Protein AF-O97573-F1 (afdb_monomer_lite)

Foldseek 3Di:
DPCWAWFADQQQDTDTHNDDDQRRDWDWDQDPVRDIWTWRPPHDDPPHTFTFAAAPVRHTDRRNPDHPPDPRD

InterPro domains:
  IPR002209 Fibroblast growth factor family [PF00167] (1-72)
  IPR002209 Fibroblast growth factor family [PR00263] (5-17)
  IPR002209 Fibroblast growth factor family [PR00263] (21-40)
  IPR002209 Fibroblast growth factor family [PS00247] (12-35)
  IPR002209 Fibroblast growth factor family [PTHR11486] (1-72)
  IPR002209 Fibroblast growth factor family [SM00442] (1-73)
  IPR008996 Cytokine IL1/FGF [SSF50353] (2-72)

Sequence (73 aa):
ESEYYLAMNKEGKLYAKKECNEDCNFKELILENHYNTYASAKWTHSGGEMFVALNQKGVPVRGKKTKKEQKTA

Secondary structure (DSSP, 8-state):
---PEEEE-TT--EEEESS--GGG-EEEEE-TTS-EEEEEEEEEETTEEEE--B-TTSPBPPGGG--TT----

Radius of gyration: 12.02 Å; chains: 1; bounding box: 23×31×32 Å

Structure (mmCIF, N/CA/C/O backbone):
data_AF-O97573-F1
#
_entry.id   AF-O97573-F1
#
loop_
_atom_site.group_PDB
_atom_site.id
_atom_site.type_symbol
_atom_site.label_atom_id
_atom_site.label_alt_id
_atom_site.label_comp_id
_atom_site.label_asym_id
_atom_site.label_entity_id
_atom_site.label_seq_id
_atom_site.pdbx_PDB_ins_code
_atom_site.Cartn_x
_atom_site.Cartn_y
_atom_site.Cartn_z
_atom_site.occupancy
_atom_site.B_iso_or_equiv
_atom_site.auth_seq_id
_atom_site.auth_comp_id
_atom_site.auth_asym_id
_atom_site.auth_atom_id
_atom_site.pdbx_PDB_model_num
ATOM 1 N N . GLU A 1 1 ? 6.189 -17.793 -9.683 1.00 74.50 1 GLU A N 1
ATOM 2 C CA . GLU A 1 1 ? 6.016 -16.443 -9.100 1.00 74.50 1 GLU A CA 1
ATOM 3 C C . GLU A 1 1 ? 6.009 -15.407 -10.224 1.00 74.50 1 GLU A C 1
ATOM 5 O O . GLU A 1 1 ? 6.416 -15.771 -11.319 1.00 74.50 1 GLU A O 1
ATOM 10 N N . SER A 1 2 ? 5.460 -14.200 -10.025 1.00 88.62 2 SER A N 1
ATOM 11 C CA . SER A 1 2 ? 5.125 -13.290 -11.145 1.00 88.62 2 SER A CA 1
ATOM 12 C C . SER A 1 2 ? 6.163 -12.201 -11.465 1.00 88.62 2 SER A C 1
ATOM 14 O O . SER A 1 2 ? 6.079 -11.622 -12.541 1.00 88.62 2 SER A O 1
ATOM 16 N N . GLU A 1 3 ? 7.126 -11.931 -10.575 1.00 94.50 3 GLU A N 1
ATOM 17 C CA . GLU A 1 3 ? 8.134 -10.853 -10.719 1.00 94.50 3 GLU A CA 1
ATOM 18 C C . GLU A 1 3 ? 7.548 -9.427 -10.827 1.00 94.50 3 GLU A C 1
ATOM 20 O O . GLU A 1 3 ? 8.162 -8.524 -11.390 1.00 94.50 3 GLU A O 1
ATOM 25 N N . TYR A 1 4 ? 6.351 -9.200 -10.273 1.00 97.25 4 TYR A N 1
ATOM 26 C CA . TYR A 1 4 ? 5.739 -7.871 -10.201 1.00 97.25 4 TYR A CA 1
ATOM 27 C C . TYR A 1 4 ? 5.846 -7.265 -8.801 1.00 97.25 4 TYR A C 1
ATOM 29 O O . TYR A 1 4 ? 5.628 -7.932 -7.791 1.00 97.25 4 TYR A O 1
ATOM 37 N N . TYR A 1 5 ? 6.048 -5.954 -8.761 1.00 98.00 5 TYR A N 1
ATOM 38 C CA . TYR A 1 5 ? 5.857 -5.128 -7.579 1.00 98.00 5 TYR A CA 1
ATOM 39 C C . TYR A 1 5 ? 4.365 -4.859 -7.349 1.00 98.00 5 TYR A C 1
ATOM 41 O O . TYR A 1 5 ? 3.615 -4.574 -8.290 1.00 98.00 5 TYR A O 1
ATOM 49 N N . LEU A 1 6 ? 3.938 -4.887 -6.087 1.00 98.12 6 LEU A N 1
ATOM 50 C CA . LEU A 1 6 ? 2.657 -4.320 -5.673 1.00 98.12 6 LEU 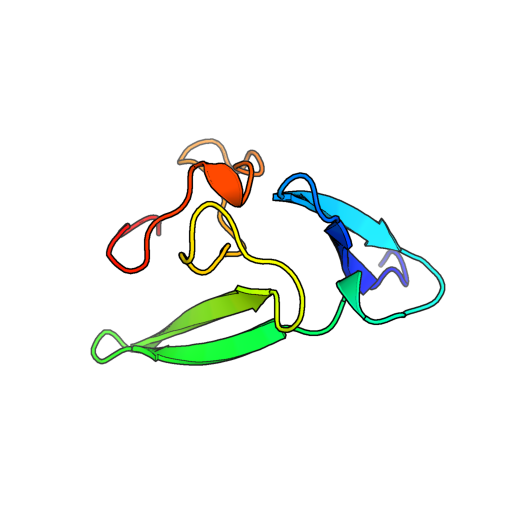A CA 1
ATOM 51 C C . LEU A 1 6 ? 2.731 -2.797 -5.795 1.00 98.12 6 LEU A C 1
ATOM 53 O O . LEU A 1 6 ? 3.653 -2.197 -5.261 1.00 98.12 6 LEU A O 1
ATOM 57 N N . ALA A 1 7 ? 1.764 -2.168 -6.456 1.00 98.56 7 ALA A N 1
ATOM 58 C CA . ALA A 1 7 ? 1.724 -0.723 -6.641 1.00 98.56 7 ALA A CA 1
ATOM 59 C C . ALA A 1 7 ? 0.313 -0.164 -6.411 1.00 98.56 7 ALA A C 1
ATOM 61 O O . ALA A 1 7 ? -0.688 -0.850 -6.629 1.00 98.56 7 ALA A O 1
ATOM 62 N N . MET A 1 8 ? 0.224 1.098 -5.992 1.00 98.62 8 MET A N 1
ATOM 63 C CA . MET A 1 8 ? -1.025 1.843 -5.854 1.00 98.62 8 MET A CA 1
ATOM 64 C C . MET A 1 8 ? -0.951 3.141 -6.652 1.00 98.62 8 MET A C 1
ATOM 66 O O . MET A 1 8 ? -0.047 3.944 -6.450 1.00 98.62 8 MET A O 1
ATOM 70 N N . ASN A 1 9 ? -1.923 3.377 -7.532 1.00 98.06 9 ASN A N 1
ATOM 71 C CA . ASN A 1 9 ? -1.986 4.630 -8.286 1.00 98.06 9 ASN A CA 1
ATOM 72 C C . ASN A 1 9 ? -2.691 5.750 -7.488 1.00 98.06 9 ASN A C 1
ATOM 74 O O . ASN A 1 9 ? -3.320 5.509 -6.456 1.00 98.06 9 ASN A O 1
ATOM 78 N N . LYS A 1 10 ? -2.688 6.979 -8.023 1.00 97.69 10 LYS A N 1
ATOM 79 C CA . LYS A 1 10 ? -3.380 8.154 -7.443 1.00 97.69 10 LYS A CA 1
ATOM 80 C C . LYS A 1 10 ? -4.886 7.953 -7.199 1.00 97.69 10 LYS A C 1
ATOM 82 O O . LYS A 1 10 ? -5.497 8.652 -6.388 1.00 97.69 10 LYS A O 1
ATOM 87 N N . GLU A 1 11 ? -5.527 7.016 -7.896 1.00 97.50 11 GLU A N 1
ATOM 88 C CA . GLU A 1 11 ? -6.939 6.689 -7.675 1.00 97.50 11 GLU A CA 1
ATOM 89 C C . GLU A 1 11 ? -7.170 5.739 -6.492 1.00 97.50 11 GLU A C 1
ATOM 91 O O . GLU A 1 11 ? -8.322 5.493 -6.121 1.00 97.50 11 GLU A O 1
ATOM 96 N N . GLY A 1 12 ? -6.094 5.230 -5.891 1.00 97.75 12 GLY A N 1
ATOM 97 C CA . GLY A 1 12 ? -6.122 4.218 -4.847 1.00 97.75 12 GLY A CA 1
ATOM 98 C C . GLY A 1 12 ? -6.345 2.806 -5.390 1.00 97.75 12 GLY A C 1
ATOM 99 O O . GLY A 1 12 ? -6.750 1.930 -4.635 1.00 97.75 12 GLY A O 1
ATOM 100 N N . LYS A 1 13 ? -6.161 2.553 -6.691 1.00 98.31 13 LYS A N 1
ATOM 101 C CA . LYS A 1 13 ? -6.273 1.200 -7.253 1.00 98.31 13 LYS A CA 1
ATOM 102 C C . LYS A 1 13 ? -4.954 0.455 -7.048 1.00 98.31 13 LYS A C 1
ATOM 104 O O . LYS A 1 13 ? -3.916 0.946 -7.487 1.00 98.31 13 LYS A O 1
ATOM 109 N N . LEU A 1 14 ? -5.022 -0.728 -6.438 1.00 98.44 14 LEU A N 1
ATOM 110 C CA . LEU A 1 14 ? -3.900 -1.666 -6.380 1.00 98.44 14 LEU A CA 1
ATOM 111 C C . LEU A 1 14 ? -3.720 -2.370 -7.727 1.00 98.44 14 LEU A C 1
ATOM 113 O O . LEU A 1 14 ? -4.702 -2.751 -8.373 1.00 98.44 14 LEU A O 1
ATOM 117 N N . TYR A 1 15 ? -2.473 -2.527 -8.150 1.00 98.12 15 TYR A N 1
ATOM 118 C CA . TYR A 1 15 ? -2.115 -3.191 -9.395 1.00 98.12 15 TYR A CA 1
ATOM 119 C C . TYR A 1 15 ? -0.699 -3.775 -9.327 1.00 98.12 15 TYR A C 1
ATOM 121 O O . TYR A 1 15 ? 0.099 -3.408 -8.467 1.00 98.12 15 TYR A O 1
ATOM 129 N N . ALA A 1 16 ? -0.407 -4.697 -10.239 1.00 97.62 16 ALA A N 1
ATOM 130 C CA . ALA A 1 16 ? 0.912 -5.292 -10.405 1.00 97.62 16 ALA A CA 1
ATOM 131 C C . ALA A 1 16 ? 1.741 -4.458 -11.394 1.00 97.62 16 ALA A C 1
ATOM 133 O O . ALA A 1 16 ? 1.242 -4.093 -12.463 1.00 97.62 16 ALA A O 1
ATOM 134 N N . LYS A 1 17 ? 3.005 -4.176 -11.066 1.00 97.06 17 LYS A N 1
ATOM 135 C CA . LYS A 1 17 ? 3.911 -3.373 -11.900 1.00 97.06 17 LYS A CA 1
ATOM 136 C C . LYS A 1 17 ? 5.263 -4.060 -12.116 1.00 97.06 17 LYS A C 1
ATOM 138 O O . LYS A 1 17 ? 5.825 -4.566 -11.158 1.00 97.06 17 LYS A O 1
ATOM 143 N N . LYS A 1 18 ? 5.782 -4.082 -13.352 1.00 96.69 18 LYS A N 1
ATOM 144 C CA . LYS A 1 18 ? 7.091 -4.702 -13.658 1.00 96.69 18 LYS A CA 1
ATOM 145 C C . LYS A 1 18 ? 8.277 -3.852 -13.209 1.00 96.69 18 LYS A C 1
ATOM 147 O O . LYS A 1 18 ? 9.210 -4.366 -12.618 1.00 96.69 18 LYS A O 1
ATOM 152 N N . GLU A 1 19 ? 8.226 -2.552 -13.476 1.00 97.00 19 GLU A N 1
ATOM 153 C CA . GLU A 1 19 ? 9.290 -1.609 -13.125 1.00 97.00 19 GLU A CA 1
ATOM 154 C C . GLU A 1 19 ? 8.781 -0.658 -12.054 1.00 97.00 19 GLU A C 1
ATOM 156 O O . GLU A 1 19 ? 7.763 0.017 -12.247 1.00 97.00 19 GLU A O 1
ATOM 161 N N . CYS A 1 20 ? 9.451 -0.627 -10.905 1.00 95.69 20 CYS A N 1
ATOM 162 C CA . CYS A 1 20 ? 8.947 0.145 -9.785 1.00 95.69 20 CYS A CA 1
ATOM 163 C C . CYS A 1 20 ? 9.152 1.660 -9.962 1.00 95.69 20 CYS A C 1
ATOM 165 O O . CYS A 1 20 ? 10.151 2.122 -10.505 1.00 95.69 20 CYS A O 1
ATOM 167 N N . ASN A 1 21 ? 8.183 2.438 -9.481 1.00 95.38 21 ASN A N 1
ATOM 168 C CA . ASN A 1 21 ? 8.263 3.885 -9.313 1.00 95.38 21 ASN A CA 1
ATOM 169 C C . ASN A 1 21 ? 7.613 4.276 -7.970 1.00 95.38 21 ASN A C 1
ATOM 171 O O . ASN A 1 21 ? 7.368 3.426 -7.119 1.00 95.38 21 ASN A O 1
ATOM 175 N N . GLU A 1 22 ? 7.270 5.548 -7.777 1.00 97.56 22 GLU A N 1
ATOM 176 C CA . GLU A 1 22 ? 6.688 6.017 -6.511 1.00 97.56 22 GLU A CA 1
ATOM 177 C C . GLU A 1 22 ? 5.364 5.327 -6.121 1.00 97.56 22 GLU A C 1
ATOM 179 O O . GLU A 1 22 ? 4.996 5.359 -4.949 1.00 97.56 22 G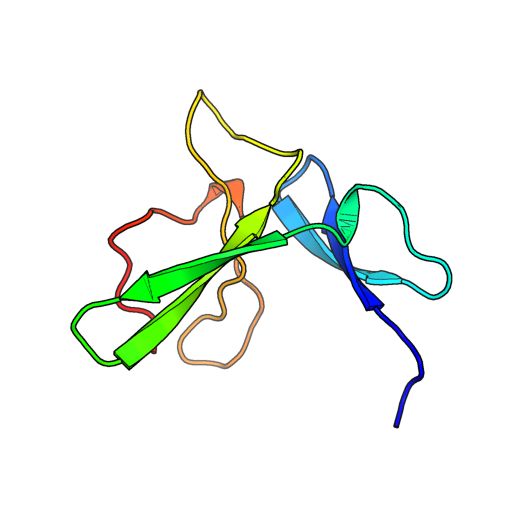LU A O 1
ATOM 184 N N . ASP A 1 23 ? 4.659 4.681 -7.059 1.00 98.31 23 ASP A N 1
ATOM 185 C CA . ASP A 1 23 ? 3.424 3.941 -6.769 1.00 98.31 23 ASP A CA 1
ATOM 186 C C . ASP A 1 23 ? 3.667 2.676 -5.932 1.00 98.31 23 ASP A C 1
ATOM 188 O O . ASP A 1 23 ? 2.736 2.209 -5.279 1.00 98.31 23 ASP A O 1
ATOM 192 N N . CYS A 1 24 ? 4.874 2.099 -5.956 1.00 98.31 24 CYS A N 1
ATOM 193 C CA . CYS A 1 24 ? 5.213 0.906 -5.164 1.00 98.31 24 CYS A CA 1
ATOM 194 C C . CYS A 1 24 ? 5.895 1.230 -3.831 1.00 98.31 24 CYS A C 1
ATOM 196 O O . CYS A 1 24 ? 6.213 0.321 -3.068 1.00 98.31 24 CYS A O 1
ATOM 198 N N . ASN A 1 25 ? 6.064 2.514 -3.510 1.00 98.25 25 ASN A N 1
ATOM 199 C CA . ASN A 1 25 ? 6.579 2.918 -2.212 1.00 98.25 25 ASN A CA 1
ATOM 200 C C . ASN A 1 25 ? 5.441 2.946 -1.188 1.00 98.25 25 ASN A C 1
ATOM 202 O O . ASN A 1 25 ? 4.488 3.725 -1.317 1.00 98.25 25 ASN A O 1
ATOM 206 N N . PHE A 1 26 ? 5.579 2.140 -0.136 1.00 98.31 26 PHE A N 1
ATOM 207 C CA . PHE A 1 26 ? 4.648 2.103 0.987 1.00 98.31 26 PHE A CA 1
ATOM 208 C C . PHE A 1 26 ? 5.354 2.415 2.306 1.00 98.31 26 PHE A C 1
ATOM 210 O O . PHE A 1 26 ? 6.503 2.033 2.514 1.00 98.31 26 PHE A O 1
ATOM 217 N N . LYS A 1 27 ? 4.650 3.104 3.203 1.00 97.44 27 LYS A N 1
ATOM 218 C CA . LYS A 1 27 ? 5.041 3.267 4.602 1.00 97.44 27 LYS A CA 1
ATOM 219 C C . LYS A 1 27 ? 4.504 2.079 5.384 1.00 97.44 27 LYS A C 1
ATOM 221 O O . LYS A 1 27 ? 3.288 1.888 5.427 1.00 97.44 27 LYS A O 1
ATOM 226 N N . GLU A 1 28 ? 5.406 1.311 5.977 1.00 96.38 28 GLU A N 1
ATOM 227 C CA . GLU A 1 28 ? 5.060 0.226 6.886 1.00 96.38 28 GLU A CA 1
ATOM 228 C C . GLU A 1 28 ? 4.916 0.759 8.315 1.00 96.38 28 GLU A C 1
ATOM 230 O O . GLU A 1 28 ? 5.755 1.525 8.792 1.00 96.38 28 GLU A O 1
ATOM 235 N N . LEU A 1 29 ? 3.851 0.347 9.000 1.00 94.38 29 LEU A N 1
ATOM 236 C CA . LEU A 1 29 ? 3.680 0.568 10.432 1.00 94.38 29 LEU A CA 1
ATOM 237 C C . LEU A 1 29 ? 3.243 -0.736 11.095 1.00 94.38 29 LEU A C 1
ATOM 239 O O . LEU A 1 29 ? 2.214 -1.301 10.718 1.00 94.38 29 LEU A O 1
ATOM 243 N N . ILE A 1 30 ? 4.009 -1.160 12.100 1.00 93.50 30 ILE A N 1
ATOM 244 C CA . ILE A 1 30 ? 3.681 -2.284 12.978 1.00 93.50 30 ILE A CA 1
ATOM 245 C C . ILE A 1 30 ? 2.692 -1.781 14.031 1.00 93.50 30 ILE A C 1
ATOM 247 O O . ILE A 1 30 ? 2.965 -0.815 14.745 1.00 93.50 30 ILE A O 1
ATOM 251 N N . LEU A 1 31 ? 1.531 -2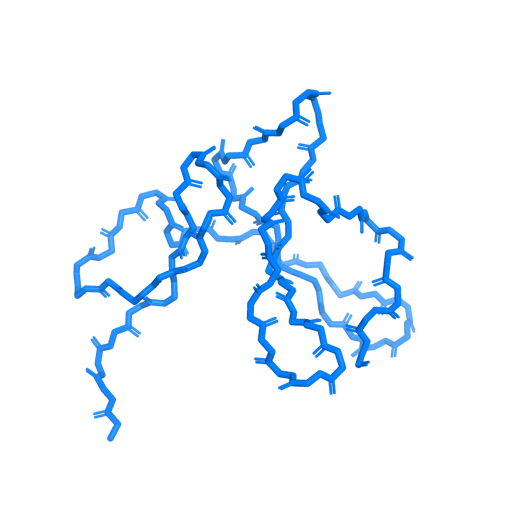.419 14.106 1.00 89.81 31 LEU A N 1
ATOM 252 C CA . LEU A 1 31 ? 0.492 -2.116 15.082 1.00 89.81 31 LEU A CA 1
ATOM 253 C C . LEU A 1 31 ? 0.701 -2.911 16.376 1.00 89.81 31 LEU A C 1
ATOM 255 O O . LEU A 1 31 ? 1.344 -3.958 16.393 1.00 89.81 31 LEU A O 1
ATOM 259 N N . GLU A 1 32 ? 0.071 -2.460 17.461 1.00 90.50 32 GLU A N 1
ATOM 260 C CA . GLU A 1 32 ? 0.127 -3.119 18.778 1.00 90.50 32 GLU A CA 1
ATOM 261 C C . GLU A 1 32 ? -0.396 -4.566 18.760 1.00 90.50 32 GLU A C 1
ATOM 263 O O . GLU A 1 32 ? 0.022 -5.404 19.556 1.00 90.50 32 GLU A O 1
ATOM 268 N N . ASN A 1 33 ? -1.294 -4.892 17.825 1.00 89.31 33 ASN A N 1
ATOM 269 C CA . ASN A 1 33 ? -1.800 -6.251 17.633 1.00 89.31 33 ASN A CA 1
ATOM 270 C C . ASN A 1 33 ? -0.859 -7.139 16.795 1.00 89.31 33 ASN A C 1
ATOM 272 O O . ASN A 1 33 ? -1.260 -8.243 16.439 1.00 89.31 33 ASN A O 1
ATOM 276 N N . HIS A 1 34 ? 0.361 -6.677 16.502 1.00 90.81 34 HIS A N 1
ATOM 277 C CA . HIS A 1 34 ? 1.383 -7.362 15.704 1.00 90.81 34 HIS A CA 1
ATOM 278 C C . HIS A 1 34 ? 1.022 -7.544 14.218 1.00 90.81 34 HIS A C 1
ATOM 280 O O . HIS A 1 34 ? 1.632 -8.359 13.529 1.00 90.81 34 HIS A O 1
ATOM 286 N N . TYR A 1 35 ? 0.050 -6.781 13.709 1.00 90.88 35 TYR A N 1
ATOM 287 C CA . TYR A 1 35 ? -0.219 -6.681 12.272 1.00 90.88 35 TYR A CA 1
ATOM 288 C C . TYR A 1 35 ? 0.484 -5.465 11.676 1.00 90.88 35 TYR A C 1
ATOM 290 O O . TYR A 1 35 ? 0.640 -4.441 12.340 1.00 90.88 35 TYR A O 1
ATOM 298 N N . ASN A 1 36 ? 0.825 -5.551 10.392 1.00 93.50 36 ASN A N 1
ATOM 299 C CA . ASN A 1 36 ? 1.408 -4.436 9.657 1.00 93.50 36 ASN A CA 1
ATOM 300 C C . ASN A 1 36 ? 0.343 -3.722 8.828 1.00 93.50 36 ASN A C 1
ATOM 302 O O . ASN A 1 36 ? -0.594 -4.330 8.309 1.00 93.50 36 ASN A O 1
ATOM 306 N N . THR A 1 37 ? 0.526 -2.418 8.662 1.00 95.31 37 THR A N 1
ATOM 307 C CA . THR A 1 37 ? -0.215 -1.615 7.688 1.00 95.31 37 THR A CA 1
ATOM 308 C C . THR A 1 37 ? 0.745 -1.061 6.650 1.00 95.31 37 THR A C 1
ATOM 310 O O . THR A 1 37 ? 1.889 -0.750 6.970 1.00 95.31 37 THR A O 1
ATOM 313 N N . TYR A 1 38 ? 0.262 -0.921 5.416 1.00 97.69 38 TYR A N 1
ATOM 314 C CA . TYR A 1 38 ? 1.024 -0.363 4.302 1.00 97.69 38 TYR A CA 1
ATOM 315 C C . TYR A 1 38 ? 0.243 0.797 3.694 1.00 97.69 38 TYR A C 1
ATOM 317 O O . TYR A 1 38 ? -0.752 0.586 2.997 1.00 97.69 38 TYR A O 1
ATOM 325 N N . ALA A 1 39 ? 0.669 2.026 3.971 1.00 97.75 39 ALA A N 1
ATOM 326 C CA . ALA A 1 39 ? 0.092 3.231 3.375 1.00 97.75 39 ALA A CA 1
ATOM 327 C C . ALA A 1 39 ? 0.890 3.648 2.138 1.00 97.75 39 ALA A C 1
ATOM 329 O O . ALA A 1 39 ? 2.113 3.552 2.148 1.00 97.75 39 ALA A O 1
ATOM 330 N N . SER A 1 40 ? 0.244 4.148 1.082 1.00 98.06 40 SER A N 1
ATOM 331 C CA . SER A 1 40 ? 0.977 4.750 -0.038 1.00 98.06 40 SER A CA 1
ATOM 332 C C . SER A 1 40 ? 1.866 5.880 0.481 1.00 98.06 40 SER A C 1
ATOM 334 O O . SER A 1 40 ? 1.400 6.780 1.180 1.00 98.06 40 SER A O 1
ATOM 336 N N . ALA A 1 41 ? 3.151 5.850 0.127 1.00 98.00 41 ALA A N 1
ATOM 337 C CA . ALA A 1 41 ? 4.079 6.898 0.531 1.00 98.00 41 ALA A CA 1
ATOM 338 C C . ALA A 1 41 ? 3.781 8.230 -0.176 1.00 98.00 41 ALA A C 1
ATOM 340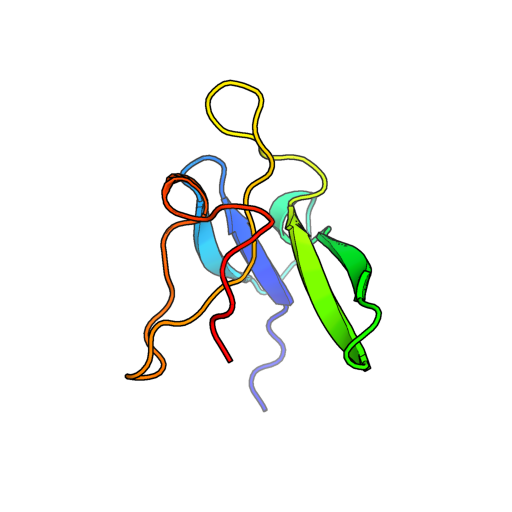 O O . ALA A 1 41 ? 4.005 9.292 0.406 1.00 98.00 41 ALA A O 1
ATOM 341 N N . LYS A 1 42 ? 3.265 8.167 -1.414 1.00 98.00 42 LYS A N 1
ATOM 342 C CA . LYS A 1 42 ? 2.994 9.329 -2.270 1.00 98.00 42 LYS A CA 1
ATOM 343 C C . LYS A 1 42 ? 1.530 9.762 -2.277 1.00 98.00 42 LYS A C 1
ATOM 345 O O . LYS A 1 42 ? 1.249 10.959 -2.318 1.00 98.00 42 LYS A O 1
ATOM 350 N N . TRP A 1 43 ? 0.591 8.818 -2.304 1.00 98.06 43 TRP A N 1
ATOM 351 C CA . TRP A 1 43 ? -0.798 9.128 -2.627 1.00 98.06 43 TRP A CA 1
ATOM 352 C C . TRP A 1 43 ? -1.686 9.238 -1.388 1.00 98.06 43 TRP A C 1
ATOM 354 O O . TRP A 1 43 ? -1.795 8.315 -0.586 1.00 98.06 43 TRP A O 1
ATOM 364 N N . THR A 1 44 ? -2.403 10.356 -1.296 1.00 97.25 44 THR A N 1
ATOM 365 C CA . THR A 1 44 ? -3.407 10.636 -0.263 1.00 97.25 44 THR A CA 1
ATOM 366 C C . THR A 1 44 ? -4.764 10.945 -0.897 1.00 97.25 44 THR A C 1
ATOM 368 O O . THR A 1 44 ? -4.867 11.249 -2.091 1.00 97.25 44 THR A O 1
ATOM 371 N N . HIS A 1 45 ? -5.831 10.870 -0.104 1.00 96.38 45 HIS A N 1
ATOM 372 C CA . HIS A 1 45 ? -7.173 11.265 -0.517 1.00 96.38 45 HIS A CA 1
ATOM 373 C C . HIS A 1 45 ? -7.830 12.131 0.551 1.00 96.38 45 HIS A C 1
ATOM 375 O O . HIS A 1 45 ? -7.987 11.704 1.691 1.00 96.38 45 HIS A O 1
ATOM 381 N N . SER A 1 46 ? -8.211 13.356 0.176 1.00 94.75 46 SER A N 1
ATOM 382 C CA . SER A 1 46 ? -8.843 14.323 1.087 1.00 94.75 46 SER A CA 1
ATOM 383 C C . SER A 1 46 ? -8.022 14.567 2.365 1.00 94.75 46 SER A C 1
ATOM 385 O O . SER A 1 46 ? -8.575 14.687 3.451 1.00 94.75 46 SER A O 1
ATOM 387 N N . GLY A 1 47 ? -6.689 14.584 2.235 1.00 92.56 47 GLY A N 1
ATOM 388 C CA . GLY A 1 47 ? -5.747 14.727 3.353 1.00 92.56 47 GLY A CA 1
ATOM 389 C C . GLY A 1 47 ? -5.460 13.437 4.134 1.00 92.56 47 GLY A C 1
ATOM 390 O O . GLY A 1 47 ? -4.529 13.421 4.931 1.00 92.56 47 GLY A O 1
ATOM 391 N N . GLY A 1 48 ? -6.202 12.352 3.890 1.00 94.19 48 GLY A N 1
ATOM 392 C CA . GLY A 1 48 ? -6.001 11.051 4.529 1.00 94.19 48 GLY A CA 1
ATOM 393 C C . GLY A 1 48 ? -5.065 10.123 3.753 1.00 94.19 48 GLY A C 1
ATOM 394 O O . GLY A 1 48 ? -4.988 10.170 2.523 1.00 94.19 48 GLY A O 1
ATOM 395 N N . GLU A 1 49 ? -4.371 9.250 4.480 1.00 96.25 49 GLU A N 1
ATOM 396 C CA . GLU A 1 49 ? -3.567 8.171 3.902 1.00 96.25 49 GLU A CA 1
ATOM 397 C C . GLU A 1 49 ? -4.446 7.138 3.184 1.00 96.25 49 GLU A C 1
ATOM 399 O O . GLU A 1 49 ? -5.598 6.905 3.552 1.00 96.25 49 GLU A O 1
ATOM 404 N N . MET A 1 50 ? -3.884 6.507 2.154 1.00 97.31 50 MET A N 1
ATOM 405 C CA . MET A 1 50 ? -4.512 5.394 1.448 1.00 97.31 50 MET A CA 1
ATOM 406 C C . MET A 1 50 ? -3.742 4.109 1.722 1.00 97.31 50 MET A C 1
ATOM 408 O O . MET A 1 50 ? -2.531 4.067 1.518 1.00 97.31 50 MET A O 1
ATOM 412 N N . PHE A 1 51 ? -4.443 3.058 2.135 1.00 97.38 51 PHE A N 1
ATOM 413 C CA . PHE A 1 51 ? -3.848 1.808 2.596 1.00 97.38 51 PHE A CA 1
ATOM 414 C C . PHE A 1 51 ? -4.023 0.673 1.587 1.00 97.38 51 PHE A C 1
ATOM 416 O O . PHE A 1 51 ? -5.005 0.614 0.841 1.00 97.38 51 PHE A O 1
ATOM 423 N N . VAL A 1 52 ? -3.064 -0.248 1.577 1.00 97.75 52 VAL A N 1
ATOM 424 C CA . VAL A 1 52 ? -3.239 -1.578 0.995 1.00 97.75 52 VAL A CA 1
ATOM 425 C C . VAL A 1 52 ? -4.258 -2.319 1.855 1.00 97.75 52 VAL A C 1
ATOM 427 O O . VAL A 1 52 ? -4.055 -2.485 3.054 1.00 97.75 52 VAL A O 1
ATOM 430 N N . ALA A 1 53 ? -5.366 -2.743 1.252 1.00 96.25 53 ALA A N 1
ATOM 431 C CA . ALA A 1 53 ? -6.404 -3.485 1.951 1.00 96.25 53 ALA A CA 1
ATOM 432 C C . ALA A 1 53 ? -7.124 -4.447 1.005 1.00 96.25 53 ALA A C 1
ATOM 434 O O . ALA A 1 53 ? -7.351 -4.144 -0.172 1.00 96.25 53 ALA A O 1
ATOM 435 N N . LEU A 1 54 ? -7.533 -5.584 1.556 1.00 96.19 54 LEU A N 1
ATOM 436 C CA . LEU A 1 54 ? -8.442 -6.538 0.934 1.00 96.19 54 LEU A CA 1
ATOM 437 C C . LEU A 1 54 ? -9.747 -6.555 1.733 1.00 96.19 54 LEU A C 1
ATOM 439 O O . LEU A 1 54 ? -9.768 -6.246 2.923 1.00 96.19 54 LEU A O 1
ATOM 443 N N . ASN A 1 55 ? -10.856 -6.890 1.082 1.00 93.56 55 ASN A N 1
ATOM 444 C CA . ASN A 1 55 ? -12.085 -7.208 1.802 1.00 93.56 55 ASN A CA 1
ATOM 445 C C . ASN A 1 55 ? -12.080 -8.677 2.264 1.00 93.56 55 ASN A C 1
ATOM 447 O O . ASN A 1 55 ? -11.210 -9.453 1.881 1.00 93.56 55 ASN A O 1
ATOM 451 N N . GLN A 1 56 ? -13.111 -9.087 3.007 1.00 92.69 56 GLN A N 1
ATOM 452 C CA . GLN A 1 56 ? -13.273 -10.465 3.505 1.00 92.69 56 GLN A CA 1
ATOM 453 C C . GLN A 1 56 ? -13.310 -11.547 2.408 1.00 92.69 56 GLN A C 1
ATOM 455 O O . GLN A 1 56 ? -13.168 -12.728 2.700 1.00 92.69 56 GLN A O 1
ATOM 460 N N . LYS A 1 57 ? -13.521 -11.167 1.142 1.00 96.50 57 LYS A N 1
ATOM 461 C CA . LYS A 1 57 ? -13.487 -12.075 -0.015 1.00 96.50 57 LYS A CA 1
ATOM 462 C C . LYS A 1 57 ? -12.121 -12.077 -0.719 1.00 96.50 57 LYS A C 1
ATOM 464 O O . LYS A 1 57 ? -12.016 -12.615 -1.815 1.00 96.50 57 LYS A O 1
ATOM 469 N N . GLY A 1 58 ? -11.107 -11.424 -0.147 1.00 94.75 58 GLY A N 1
ATOM 470 C CA . GLY A 1 58 ? -9.769 -11.285 -0.729 1.00 94.75 58 GLY A CA 1
ATOM 471 C C . GLY A 1 58 ? -9.677 -10.285 -1.886 1.00 94.75 58 GLY A C 1
ATOM 472 O O . GLY A 1 58 ? -8.662 -10.234 -2.574 1.00 94.75 58 GLY A O 1
ATOM 473 N N . VAL A 1 59 ? -10.718 -9.482 -2.136 1.00 97.00 59 VAL A N 1
ATOM 474 C CA . VAL A 1 59 ? -10.732 -8.532 -3.259 1.00 97.00 59 VAL A CA 1
ATOM 475 C C . VAL A 1 59 ? -10.094 -7.203 -2.838 1.00 97.00 59 VAL A C 1
ATOM 477 O O . VAL A 1 59 ? -10.483 -6.662 -1.797 1.00 97.00 59 VAL A O 1
ATOM 480 N N . PRO A 1 60 ? -9.188 -6.624 -3.652 1.00 97.00 60 PRO A N 1
ATOM 481 C CA . PRO A 1 60 ? -8.588 -5.320 -3.392 1.00 97.00 60 PRO A CA 1
ATOM 482 C C . PRO A 1 60 ? -9.606 -4.204 -3.161 1.00 97.00 60 PRO A C 1
ATOM 484 O O . PRO A 1 60 ? -10.497 -3.956 -3.981 1.00 97.00 60 PRO A O 1
ATOM 487 N N . VAL A 1 61 ? -9.436 -3.482 -2.058 1.00 96.50 61 VAL A N 1
ATOM 488 C CA . VAL A 1 61 ? -10.205 -2.278 -1.739 1.00 96.50 61 VAL A CA 1
ATOM 489 C C . VAL A 1 61 ? -9.502 -1.068 -2.352 1.00 96.50 61 VAL A 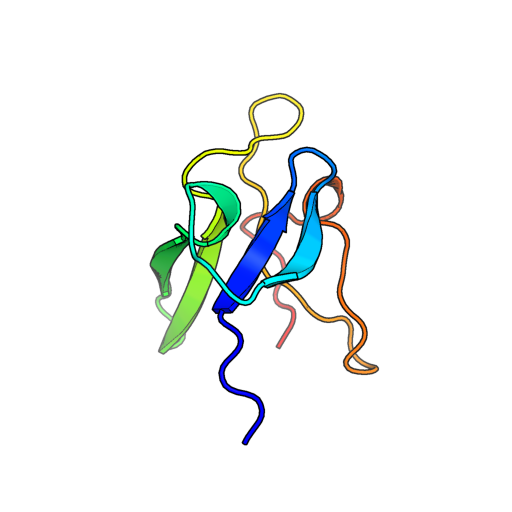C 1
ATOM 491 O O . VAL A 1 61 ? -8.278 -0.970 -2.349 1.00 96.50 61 VAL A O 1
ATOM 494 N N . ARG A 1 62 ? -10.273 -0.112 -2.887 1.00 97.44 62 ARG A N 1
ATOM 495 C CA . ARG A 1 62 ? -9.693 1.162 -3.335 1.00 97.44 62 ARG A CA 1
ATOM 496 C C . ARG A 1 62 ? -9.156 1.930 -2.127 1.00 97.44 62 ARG A C 1
ATOM 498 O O . ARG A 1 62 ? -9.932 2.210 -1.221 1.00 97.44 62 ARG A O 1
ATOM 505 N N . GLY A 1 63 ? -7.906 2.378 -2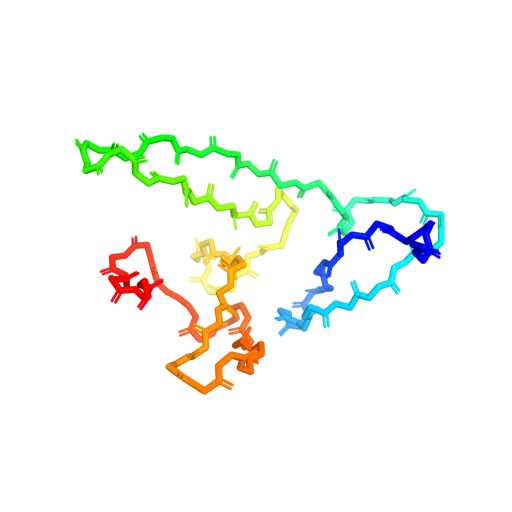.180 1.00 96.75 63 GLY A N 1
ATOM 506 C CA . GLY A 1 63 ? -7.237 3.164 -1.140 1.00 96.75 63 GLY A CA 1
ATOM 507 C C . GLY A 1 63 ? -8.053 4.368 -0.653 1.00 96.75 63 GLY A C 1
ATOM 508 O O . GLY A 1 63 ? -8.145 4.607 0.544 1.00 96.75 63 GLY A O 1
ATOM 509 N N . LYS A 1 64 ? -8.782 5.053 -1.545 1.00 96.00 64 LYS A N 1
ATOM 510 C CA . LYS A 1 64 ? -9.691 6.164 -1.185 1.00 96.00 64 LYS A CA 1
ATOM 511 C C . LYS A 1 64 ? -10.825 5.776 -0.222 1.00 96.00 64 LYS A C 1
ATOM 513 O O . LYS A 1 64 ? -11.447 6.650 0.367 1.00 96.00 64 LYS A O 1
ATOM 518 N N . LYS A 1 65 ? -11.138 4.481 -0.117 1.00 94.75 65 LYS A N 1
ATOM 519 C CA . LYS A 1 65 ? -12.160 3.910 0.775 1.00 94.75 65 LYS A CA 1
ATOM 520 C C . LYS A 1 65 ? -11.566 3.313 2.052 1.00 94.75 65 LYS A C 1
ATOM 522 O O . LYS A 1 65 ? -12.323 2.779 2.857 1.00 94.75 65 LYS A O 1
ATOM 527 N N . THR A 1 66 ? -10.246 3.365 2.208 1.00 94.44 66 THR A N 1
ATOM 528 C CA . THR A 1 66 ? -9.556 2.839 3.388 1.00 94.44 66 THR A CA 1
ATOM 529 C C . THR A 1 66 ? -9.456 3.896 4.483 1.00 94.44 66 THR A C 1
ATOM 531 O O . THR A 1 66 ? -9.461 5.095 4.200 1.00 94.44 66 THR A O 1
ATOM 534 N N . LYS A 1 67 ? -9.387 3.460 5.742 1.00 85.44 67 LYS A N 1
ATOM 535 C CA . LYS A 1 67 ? -9.132 4.307 6.914 1.00 85.44 67 LYS A CA 1
ATOM 536 C C . LYS A 1 67 ? -8.123 3.619 7.830 1.00 85.44 67 LYS A C 1
ATOM 538 O O . LYS A 1 67 ? -8.118 2.393 7.906 1.00 85.44 67 LYS A O 1
ATOM 543 N N . LYS A 1 68 ? -7.341 4.407 8.576 1.00 71.88 68 LYS A N 1
ATOM 544 C CA . LYS A 1 68 ? -6.289 3.922 9.491 1.00 71.88 68 LYS A CA 1
ATOM 545 C C . LYS A 1 68 ? -6.787 2.898 10.528 1.00 71.88 68 LYS A C 1
ATOM 547 O O . LYS A 1 68 ? -6.031 2.034 10.942 1.00 71.88 68 LYS A O 1
ATOM 552 N N . GLU A 1 69 ? -8.061 2.966 10.911 1.00 66.94 69 GLU A N 1
ATOM 553 C CA . GLU A 1 69 ? -8.666 2.114 11.949 1.00 66.94 69 GLU A CA 1
ATOM 554 C C . GLU A 1 69 ? -9.445 0.905 11.404 1.00 66.94 69 GLU A C 1
ATOM 556 O O . GLU A 1 69 ? -10.144 0.221 12.156 1.00 66.94 69 GLU A O 1
ATOM 561 N N . GLN A 1 70 ? -9.370 0.602 10.104 1.00 57.25 70 GLN A N 1
ATOM 562 C CA . GLN A 1 70 ? -10.050 -0.586 9.594 1.00 57.25 70 GLN A CA 1
ATOM 563 C C . GLN A 1 70 ? -9.294 -1.859 9.981 1.00 57.25 70 GLN A C 1
ATOM 565 O O . GLN A 1 70 ? -8.312 -2.237 9.346 1.00 57.25 70 GLN A O 1
ATOM 570 N N . LYS A 1 71 ? -9.828 -2.556 10.992 1.00 53.34 71 LYS A N 1
ATOM 571 C CA . LYS A 1 71 ? -9.588 -3.981 11.258 1.00 53.34 71 LYS A CA 1
ATOM 572 C C . LYS A 1 71 ? -10.108 -4.812 10.080 1.00 53.34 71 LYS A C 1
ATOM 574 O O . LYS A 1 71 ? -11.163 -5.431 10.167 1.00 53.34 71 LYS A O 1
ATOM 579 N N . THR A 1 72 ? -9.411 -4.782 8.957 1.00 45.91 72 THR A N 1
ATOM 580 C CA . THR A 1 72 ? -9.603 -5.769 7.891 1.00 45.91 72 THR A CA 1
ATOM 581 C C . THR A 1 72 ? -8.386 -6.675 7.937 1.00 45.91 72 THR A C 1
ATOM 583 O O . THR A 1 72 ? -7.393 -6.428 7.260 1.00 45.91 72 THR A O 1
ATOM 586 N N . ALA A 1 73 ? -8.464 -7.637 8.857 1.00 39.59 73 ALA A N 1
ATOM 587 C CA . ALA A 1 73 ? -7.804 -8.927 8.722 1.00 39.59 73 ALA A CA 1
ATOM 588 C C . ALA A 1 73 ? -8.726 -9.831 7.894 1.00 39.59 73 ALA A C 1
ATOM 590 O O . ALA A 1 73 ? -9.965 -9.716 8.082 1.00 39.59 73 ALA A O 1
#

Organism: NCBI:txid9825

pLDDT: mean 92.3, std 11.94, range [39.59, 98.62]